Protein AF-A0A2E8R1V5-F1 (afdb_monomer)

Structure (mmCIF, N/CA/C/O backbone):
data_AF-A0A2E8R1V5-F1
#
_entry.id   AF-A0A2E8R1V5-F1
#
loop_
_atom_site.group_PDB
_atom_site.id
_atom_site.type_symbol
_atom_site.label_atom_id
_atom_site.label_alt_id
_atom_site.label_comp_id
_atom_site.label_asym_id
_atom_site.label_entity_id
_atom_site.label_seq_id
_atom_site.pdbx_PDB_ins_code
_atom_site.Cartn_x
_atom_site.Cartn_y
_atom_site.Cartn_z
_atom_site.occupancy
_atom_site.B_iso_or_equiv
_atom_site.auth_seq_id
_atom_site.auth_comp_id
_atom_site.auth_asym_id
_atom_site.auth_atom_id
_atom_site.pdbx_PDB_model_num
ATOM 1 N N . GLY A 1 1 ? 29.516 10.866 8.533 1.00 51.91 1 GLY A N 1
ATOM 2 C CA . GLY A 1 1 ? 30.634 10.208 7.826 1.00 51.91 1 GLY A CA 1
ATOM 3 C C . GLY A 1 1 ? 30.320 10.124 6.347 1.00 51.91 1 GLY A C 1
ATOM 4 O O . GLY A 1 1 ? 29.160 9.917 6.016 1.00 51.91 1 GLY A O 1
ATOM 5 N N . ALA A 1 2 ? 31.312 10.307 5.473 1.00 61.09 2 ALA A N 1
ATOM 6 C CA . ALA A 1 2 ? 31.139 10.283 4.015 1.00 61.09 2 ALA A CA 1
ATOM 7 C C . ALA A 1 2 ? 30.413 9.016 3.512 1.00 61.09 2 ALA A C 1
ATOM 9 O O . ALA A 1 2 ? 29.562 9.120 2.639 1.00 61.09 2 ALA A O 1
ATOM 10 N N . ALA A 1 3 ? 30.630 7.866 4.160 1.00 61.97 3 ALA A N 1
ATOM 11 C CA . ALA A 1 3 ? 29.911 6.619 3.886 1.00 61.97 3 ALA A CA 1
ATOM 12 C C . ALA A 1 3 ? 28.391 6.701 4.141 1.00 61.97 3 ALA A C 1
ATOM 14 O O . ALA A 1 3 ? 27.611 6.201 3.345 1.00 61.97 3 ALA A O 1
ATOM 15 N N . ALA A 1 4 ? 27.941 7.387 5.197 1.00 59.53 4 ALA A N 1
ATOM 16 C CA . ALA A 1 4 ? 26.509 7.571 5.466 1.00 59.53 4 ALA A CA 1
ATOM 17 C C . ALA A 1 4 ? 25.843 8.504 4.441 1.00 59.53 4 ALA A C 1
ATOM 19 O O . ALA A 1 4 ? 24.674 8.333 4.117 1.00 59.53 4 ALA A O 1
ATOM 20 N N . ARG A 1 5 ? 26.596 9.476 3.909 1.00 56.44 5 ARG A N 1
ATOM 21 C CA . ARG A 1 5 ? 26.138 10.347 2.818 1.00 56.44 5 ARG A CA 1
ATOM 22 C C . ARG A 1 5 ? 26.099 9.612 1.482 1.00 56.44 5 ARG A C 1
ATOM 24 O O . ARG A 1 5 ? 25.148 9.805 0.744 1.00 56.44 5 ARG A O 1
ATOM 31 N N . PHE A 1 6 ? 27.078 8.750 1.213 1.00 64.31 6 PHE A N 1
ATOM 32 C CA . PHE A 1 6 ? 27.093 7.884 0.036 1.00 64.31 6 PHE A CA 1
ATOM 33 C C . PHE A 1 6 ? 25.931 6.884 0.063 1.00 64.31 6 PHE A C 1
ATOM 35 O O . PHE A 1 6 ? 25.178 6.824 -0.894 1.00 64.31 6 PHE A O 1
ATOM 42 N N . LEU A 1 7 ? 25.689 6.213 1.194 1.00 57.81 7 LEU A N 1
ATOM 43 C CA . LEU A 1 7 ? 24.531 5.329 1.370 1.00 57.81 7 LEU A CA 1
ATOM 44 C C . LEU A 1 7 ? 23.199 6.081 1.273 1.00 57.81 7 LEU A C 1
ATOM 46 O O . LEU A 1 7 ? 22.249 5.557 0.710 1.00 57.81 7 LEU A O 1
ATOM 50 N N . ALA A 1 8 ? 23.117 7.312 1.785 1.00 56.84 8 ALA A N 1
ATOM 51 C CA . ALA A 1 8 ? 21.931 8.153 1.622 1.00 56.84 8 ALA A CA 1
ATOM 52 C C . ALA A 1 8 ? 21.738 8.622 0.168 1.00 56.84 8 ALA A C 1
ATOM 54 O O . ALA A 1 8 ? 20.604 8.764 -0.279 1.00 56.84 8 ALA A O 1
ATOM 55 N N . GLN A 1 9 ? 22.826 8.847 -0.573 1.00 57.09 9 GLN A N 1
ATOM 56 C CA . GLN A 1 9 ? 22.806 9.247 -1.979 1.00 57.09 9 GLN A CA 1
ATOM 57 C C . GLN A 1 9 ? 22.482 8.068 -2.906 1.00 57.09 9 GLN A C 1
ATOM 59 O O . GLN A 1 9 ? 21.657 8.232 -3.795 1.00 57.09 9 GLN A O 1
ATOM 64 N N . GLU A 1 10 ? 23.049 6.882 -2.672 1.00 57.59 10 GLU A N 1
ATOM 65 C CA . GLU A 1 10 ? 22.650 5.631 -3.332 1.00 57.59 10 GLU A CA 1
ATOM 66 C C . GLU A 1 10 ? 21.208 5.267 -2.992 1.00 57.59 10 GLU A C 1
ATOM 68 O O . GLU A 1 10 ? 20.441 4.925 -3.886 1.00 57.59 10 GLU A O 1
ATOM 73 N N . ALA A 1 11 ? 20.801 5.396 -1.724 1.00 55.50 11 ALA A N 1
ATOM 74 C CA . ALA A 1 11 ? 19.407 5.219 -1.339 1.00 55.50 11 ALA A CA 1
ATOM 75 C C . ALA A 1 11 ? 18.517 6.212 -2.091 1.00 55.50 11 ALA A C 1
ATOM 77 O O . ALA A 1 11 ? 17.514 5.798 -2.651 1.00 55.50 11 ALA A O 1
ATOM 78 N N . GLY A 1 12 ? 18.907 7.489 -2.175 1.00 56.38 12 GLY A N 1
ATOM 79 C CA . GLY A 1 12 ? 18.205 8.515 -2.947 1.00 56.38 12 GLY A CA 1
ATOM 80 C C . GLY A 1 12 ? 18.117 8.195 -4.440 1.00 56.38 12 GLY A C 1
ATOM 81 O O . GLY A 1 12 ? 17.044 8.333 -5.011 1.00 56.38 12 GLY A O 1
ATOM 82 N N . GLN A 1 13 ? 19.198 7.708 -5.057 1.00 56.34 13 GLN A N 1
ATOM 83 C CA . GLN A 1 13 ? 19.197 7.282 -6.459 1.00 56.34 13 GLN A CA 1
ATOM 84 C C . GLN A 1 13 ? 18.347 6.031 -6.701 1.00 56.34 13 GLN A C 1
ATOM 86 O O . GLN A 1 13 ? 17.711 5.914 -7.748 1.00 56.34 13 GLN A O 1
ATOM 91 N N . ARG A 1 14 ? 18.261 5.134 -5.712 1.00 57.34 14 ARG A N 1
ATOM 92 C CA . ARG A 1 14 ? 17.359 3.979 -5.740 1.00 57.34 14 ARG A CA 1
ATOM 93 C C . ARG A 1 14 ? 15.906 4.422 -5.916 1.00 57.34 14 ARG A C 1
ATOM 95 O O . ARG A 1 14 ? 15.211 3.854 -6.737 1.00 57.34 14 ARG A O 1
ATOM 102 N N . TRP A 1 15 ? 15.482 5.506 -5.261 1.00 59.44 15 TRP A N 1
ATOM 103 C CA . TRP A 1 15 ? 14.135 6.071 -5.440 1.00 59.44 15 TRP A CA 1
ATOM 104 C C . TRP A 1 15 ? 13.894 6.774 -6.787 1.00 59.44 15 TRP A C 1
ATOM 106 O O . TRP A 1 15 ? 12.755 7.126 -7.082 1.00 59.44 15 TRP A O 1
ATOM 116 N N . THR A 1 16 ? 14.925 7.032 -7.601 1.00 59.34 16 THR A N 1
ATOM 117 C CA . THR A 1 16 ? 14.813 7.923 -8.779 1.00 59.34 16 THR A CA 1
ATOM 118 C C . THR A 1 16 ? 14.623 7.224 -10.125 1.00 59.34 16 THR A C 1
ATOM 120 O O . THR A 1 16 ? 14.535 7.907 -11.142 1.00 59.34 16 THR A O 1
ATOM 123 N N . ASN A 1 17 ? 14.524 5.894 -10.163 1.00 67.50 17 ASN A N 1
ATOM 124 C CA . ASN A 1 17 ? 14.349 5.168 -11.429 1.00 67.50 17 ASN A CA 1
ATOM 125 C C . ASN A 1 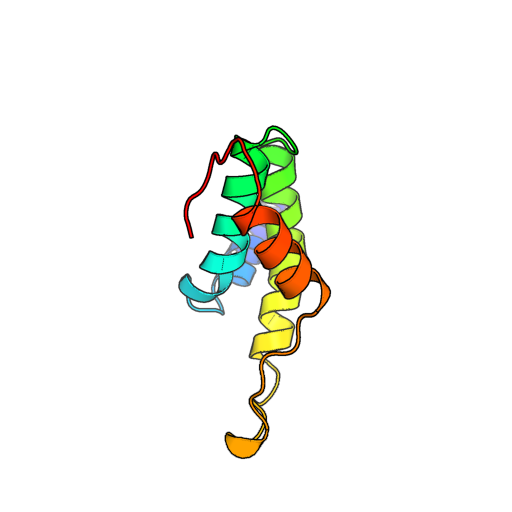17 ? 12.889 5.092 -11.890 1.00 67.50 17 ASN A C 1
ATOM 127 O O . ASN A 1 17 ? 12.624 4.910 -13.077 1.00 67.50 17 ASN A O 1
ATOM 131 N N . LEU A 1 18 ? 11.941 5.245 -10.965 1.00 71.50 18 LEU A N 1
ATOM 132 C CA . LEU A 1 18 ? 10.519 5.221 -11.267 1.00 71.50 18 LEU A CA 1
ATOM 133 C C . LEU A 1 18 ? 9.926 6.632 -11.193 1.00 71.50 18 LEU A C 1
ATOM 135 O O . LEU A 1 18 ? 10.323 7.428 -10.338 1.00 71.50 18 LEU A O 1
ATOM 139 N N . PRO A 1 19 ? 8.942 6.962 -12.046 1.00 77.31 19 PRO A N 1
ATOM 140 C CA . PRO A 1 19 ? 8.200 8.205 -11.908 1.00 77.31 19 PRO A CA 1
ATOM 141 C C . PRO A 1 19 ? 7.575 8.328 -10.512 1.00 77.31 19 PRO A C 1
ATOM 143 O O . PRO A 1 19 ? 6.977 7.378 -10.023 1.00 77.31 19 PRO A O 1
ATOM 146 N N . GLY A 1 20 ? 7.619 9.508 -9.887 1.00 73.38 20 GLY A N 1
ATOM 147 C CA . GLY A 1 20 ? 7.115 9.690 -8.514 1.00 73.38 20 GLY A CA 1
ATOM 148 C C . GLY A 1 20 ? 5.638 9.318 -8.300 1.00 73.38 20 GLY A C 1
ATOM 149 O O . GLY A 1 20 ? 5.211 9.122 -7.164 1.00 73.38 20 GLY A O 1
ATOM 150 N N . TRP A 1 21 ? 4.854 9.176 -9.374 1.00 77.69 21 TRP A N 1
ATOM 151 C CA . TRP A 1 21 ? 3.468 8.724 -9.290 1.00 77.69 21 TRP A CA 1
ATOM 152 C C . TRP A 1 21 ? 3.313 7.234 -8.944 1.00 77.69 21 TRP A C 1
ATOM 154 O O . TRP A 1 21 ? 2.256 6.842 -8.451 1.00 77.69 21 TRP A O 1
ATOM 164 N N . THR A 1 22 ? 4.347 6.407 -9.132 1.00 84.12 22 THR A N 1
ATOM 165 C CA . THR A 1 22 ? 4.278 4.950 -8.904 1.00 84.12 22 THR A CA 1
ATOM 166 C C . THR A 1 22 ? 4.043 4.584 -7.438 1.00 84.12 22 THR A C 1
ATOM 168 O O . THR A 1 22 ? 3.395 3.582 -7.145 1.00 84.12 22 THR A O 1
ATOM 171 N N . ALA A 1 23 ? 4.498 5.420 -6.502 1.00 86.19 23 ALA A N 1
ATOM 172 C CA . ALA A 1 23 ? 4.350 5.187 -5.067 1.00 86.19 23 ALA A CA 1
ATOM 173 C C . ALA A 1 23 ? 3.077 5.805 -4.455 1.00 86.19 23 ALA A C 1
ATOM 175 O O . ALA A 1 23 ? 2.823 5.605 -3.265 1.00 86.19 23 ALA A O 1
ATOM 176 N N . ILE A 1 24 ? 2.261 6.540 -5.228 1.00 88.94 24 ILE A N 1
ATOM 177 C CA . ILE 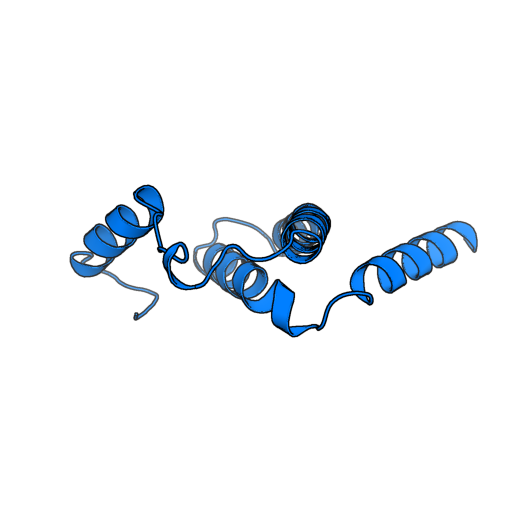A 1 24 ? 1.106 7.293 -4.696 1.00 88.94 24 ILE A CA 1
ATOM 178 C C . ILE A 1 24 ? 0.123 6.377 -3.960 1.00 88.94 24 ILE A C 1
ATOM 180 O O . ILE A 1 24 ? -0.345 6.728 -2.878 1.00 88.94 24 ILE A O 1
ATOM 184 N N . LEU A 1 25 ? -0.159 5.189 -4.504 1.00 88.25 25 LEU A N 1
ATOM 185 C CA . LEU A 1 25 ? -1.054 4.226 -3.859 1.00 88.25 25 LEU A CA 1
ATOM 186 C C . LEU A 1 25 ? -0.542 3.831 -2.466 1.00 88.25 25 LEU A C 1
ATOM 188 O O . LEU A 1 25 ? -1.287 3.898 -1.489 1.00 88.25 25 LEU A O 1
ATOM 192 N N . ALA A 1 26 ? 0.740 3.471 -2.367 1.00 92.12 26 ALA A N 1
ATOM 193 C CA . ALA A 1 26 ? 1.360 3.085 -1.104 1.00 92.12 26 ALA A CA 1
ATOM 194 C C . ALA A 1 26 ? 1.331 4.240 -0.093 1.00 92.12 26 ALA A C 1
ATOM 196 O O . ALA A 1 26 ? 0.957 4.044 1.062 1.00 92.12 26 ALA A O 1
ATOM 197 N N . VAL A 1 27 ? 1.652 5.459 -0.535 1.00 92.38 27 VAL A N 1
ATOM 198 C CA . VAL A 1 27 ? 1.615 6.661 0.311 1.00 92.38 27 VAL A CA 1
ATOM 199 C C . VAL A 1 27 ? 0.197 6.956 0.807 1.00 92.38 27 VAL A C 1
ATOM 201 O O . VAL A 1 27 ? 0.024 7.271 1.984 1.00 92.38 27 VAL A O 1
ATOM 204 N N . ASN A 1 28 ? -0.829 6.800 -0.033 1.00 92.62 28 ASN A N 1
ATOM 205 C CA . ASN A 1 28 ? -2.222 7.014 0.363 1.00 92.62 28 ASN A CA 1
ATOM 206 C C . ASN A 1 28 ? -2.687 5.998 1.415 1.00 92.62 28 ASN A C 1
ATOM 208 O O . ASN A 1 28 ? -3.307 6.387 2.409 1.00 92.62 28 ASN A O 1
ATOM 212 N N . ILE A 1 29 ? -2.339 4.718 1.242 1.00 93.31 29 ILE A N 1
ATOM 213 C CA . ILE A 1 29 ? -2.656 3.652 2.206 1.00 93.31 29 ILE A CA 1
ATOM 214 C C . ILE A 1 29 ? -1.927 3.892 3.535 1.00 93.31 29 ILE A C 1
ATOM 216 O O . ILE A 1 29 ? -2.544 3.844 4.599 1.00 93.31 29 ILE A O 1
ATOM 220 N N . LEU A 1 30 ? -0.634 4.225 3.497 1.00 95.38 30 LEU A N 1
ATOM 221 C CA . LEU A 1 30 ? 0.141 4.557 4.697 1.00 95.38 30 LEU A CA 1
ATOM 222 C C . LEU A 1 30 ? -0.400 5.807 5.401 1.00 95.38 30 LEU A C 1
ATOM 224 O O . LEU A 1 30 ? -0.492 5.846 6.628 1.00 95.38 30 LEU A O 1
ATOM 228 N N . GLY A 1 31 ? -0.810 6.815 4.633 1.00 94.06 31 GLY A N 1
ATOM 229 C CA . GLY A 1 31 ? -1.475 8.007 5.145 1.00 94.06 31 GLY A CA 1
ATOM 230 C C . GLY A 1 31 ? -2.815 7.692 5.809 1.00 94.06 31 GLY A C 1
ATOM 231 O O . GLY A 1 31 ? -3.184 8.349 6.782 1.00 94.06 31 GLY A O 1
ATOM 232 N N . ALA A 1 32 ? -3.557 6.701 5.311 1.00 93.69 32 ALA A N 1
ATOM 233 C CA . ALA A 1 32 ? -4.773 6.221 5.960 1.00 93.69 32 ALA A CA 1
ATOM 234 C C . ALA A 1 32 ? -4.463 5.499 7.280 1.00 93.69 32 ALA A C 1
ATOM 236 O O . ALA A 1 32 ? -5.068 5.818 8.302 1.00 93.69 32 ALA A O 1
ATOM 237 N N . ALA A 1 33 ? -3.464 4.612 7.289 1.00 94.44 33 ALA A N 1
ATOM 238 C CA . ALA A 1 33 ? -3.028 3.897 8.488 1.00 94.44 33 ALA A CA 1
ATOM 239 C C . ALA A 1 33 ? -2.555 4.846 9.607 1.00 94.44 33 ALA A C 1
ATOM 241 O O . ALA A 1 33 ? -2.896 4.637 10.770 1.00 94.44 33 ALA A O 1
ATOM 242 N N . LEU A 1 34 ? -1.843 5.925 9.254 1.00 95.62 34 LEU A N 1
ATOM 243 C CA . LEU A 1 34 ? -1.446 6.989 10.186 1.00 95.62 34 LEU A CA 1
ATOM 244 C C . LEU A 1 34 ? -2.658 7.677 10.831 1.00 95.62 34 LEU A C 1
ATOM 246 O O . LEU A 1 34 ? -2.700 7.844 12.045 1.00 95.62 34 LEU A O 1
ATOM 250 N N . ARG A 1 35 ? -3.662 8.063 10.033 1.00 93.38 35 ARG A N 1
ATOM 251 C CA . ARG A 1 35 ? -4.872 8.752 10.528 1.00 93.38 35 ARG A CA 1
ATOM 252 C C . ARG A 1 35 ? -5.782 7.854 11.358 1.00 93.38 35 ARG A C 1
ATOM 254 O O . ARG A 1 35 ? -6.494 8.350 12.222 1.00 93.38 35 ARG A O 1
ATOM 261 N N . LEU A 1 36 ? -5.732 6.548 11.115 1.00 91.75 36 LEU A N 1
ATOM 262 C CA . LEU A 1 36 ? -6.372 5.538 11.956 1.00 91.75 36 LEU A CA 1
ATOM 263 C C . LEU A 1 36 ? -5.572 5.232 13.235 1.00 91.75 36 LEU A C 1
ATOM 265 O O . LEU A 1 36 ? -6.045 4.466 14.068 1.00 91.75 36 LEU A O 1
ATOM 269 N N . GLY A 1 37 ? -4.372 5.803 13.399 1.00 94.12 37 GLY A N 1
ATOM 270 C CA . GLY A 1 37 ? -3.507 5.575 14.558 1.00 94.12 37 GLY A CA 1
ATOM 271 C C . GLY A 1 37 ? -2.880 4.178 14.611 1.00 94.12 37 GLY A C 1
ATOM 272 O O . GLY A 1 37 ? -2.433 3.759 15.673 1.00 94.12 37 GLY A O 1
ATOM 273 N N . LEU A 1 38 ? -2.855 3.447 13.489 1.00 95.56 38 LEU A N 1
ATOM 274 C CA . LEU A 1 38 ? -2.353 2.067 13.431 1.00 95.56 38 LEU A CA 1
ATOM 275 C C . LEU A 1 38 ? -0.823 1.986 13.419 1.00 95.56 38 LEU A C 1
ATOM 277 O O . LEU A 1 38 ? -0.258 0.981 13.842 1.00 95.56 38 LEU A O 1
ATOM 281 N N . ILE A 1 39 ? -0.163 3.019 12.894 1.00 96.56 39 ILE A N 1
ATOM 282 C CA . ILE A 1 39 ? 1.294 3.096 12.740 1.00 96.56 39 ILE A CA 1
ATOM 283 C C . ILE A 1 39 ? 1.793 4.512 13.040 1.00 96.56 39 ILE A C 1
ATOM 285 O O . ILE A 1 39 ? 1.024 5.471 12.949 1.00 96.56 39 ILE A O 1
ATOM 289 N N . GLY A 1 40 ? 3.085 4.658 13.349 1.00 96.06 40 GLY A N 1
ATOM 290 C CA . GLY A 1 40 ? 3.757 5.953 13.466 1.00 96.06 40 GLY A CA 1
ATOM 291 C C . GLY A 1 40 ? 4.402 6.435 12.161 1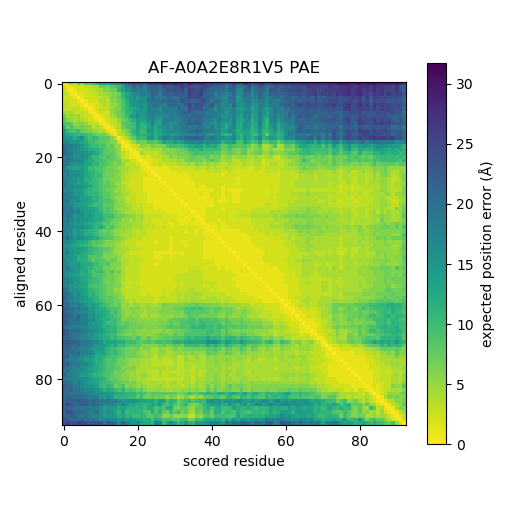.00 96.06 40 GLY A C 1
ATOM 292 O O . GLY A 1 40 ? 4.535 5.699 11.182 1.00 96.06 40 GLY A O 1
ATOM 293 N N . HIS A 1 41 ? 4.868 7.689 12.141 1.00 92.69 41 HIS A N 1
ATOM 294 C CA . HIS A 1 41 ? 5.567 8.253 10.975 1.00 92.69 41 HIS A CA 1
ATOM 295 C C . HIS A 1 41 ? 6.861 7.502 10.635 1.00 92.69 41 HIS A C 1
ATOM 297 O O . HIS A 1 41 ? 7.166 7.316 9.458 1.00 92.69 41 HIS A O 1
ATOM 303 N N . VAL A 1 42 ? 7.601 7.038 11.646 1.00 94.88 42 VAL A N 1
ATOM 304 C CA . VAL A 1 42 ? 8.823 6.238 11.448 1.00 94.88 42 VAL A CA 1
ATOM 305 C C . VAL A 1 42 ? 8.491 4.882 10.823 1.00 94.88 42 VAL A C 1
ATOM 307 O O . VAL A 1 42 ? 9.164 4.457 9.882 1.00 94.88 42 VAL A O 1
ATOM 310 N N . ASP A 1 43 ? 7.418 4.236 11.282 1.00 94.94 43 ASP A N 1
ATOM 311 C CA . ASP A 1 43 ? 6.939 2.977 10.706 1.00 94.94 43 ASP A CA 1
ATOM 312 C C . ASP A 1 43 ? 6.515 3.176 9.252 1.00 94.94 43 ASP A C 1
ATOM 314 O O . ASP A 1 43 ? 6.898 2.397 8.387 1.00 94.94 43 ASP A O 1
ATOM 318 N N . SER A 1 44 ? 5.799 4.266 8.961 1.00 93.19 44 SER A N 1
ATOM 319 C CA . SER A 1 44 ? 5.376 4.622 7.605 1.00 93.19 44 SER A CA 1
ATOM 320 C C . SER A 1 44 ? 6.563 4.764 6.646 1.00 93.19 44 SER A C 1
ATOM 322 O O . SER A 1 44 ? 6.570 4.133 5.590 1.00 93.19 44 SER A O 1
ATOM 324 N N . GLN A 1 45 ? 7.617 5.496 7.031 1.00 92.19 45 GLN A N 1
ATOM 325 C CA . GLN A 1 45 ? 8.832 5.616 6.209 1.00 92.19 45 GLN A CA 1
ATOM 326 C C . GLN A 1 45 ? 9.557 4.273 6.042 1.00 92.19 45 GLN A C 1
ATOM 328 O O . GLN A 1 45 ? 10.045 3.952 4.959 1.00 92.19 45 GLN A O 1
ATOM 333 N N . THR A 1 46 ? 9.588 3.460 7.101 1.00 93.69 46 THR A N 1
ATOM 334 C CA . THR A 1 46 ? 10.198 2.124 7.072 1.00 93.69 46 THR A CA 1
ATOM 335 C C . THR A 1 46 ? 9.453 1.191 6.121 1.00 93.69 46 THR A C 1
ATOM 337 O O . THR A 1 46 ? 10.076 0.491 5.322 1.00 93.69 46 THR A O 1
ATOM 340 N N . ILE A 1 47 ? 8.119 1.182 6.183 1.00 94.44 47 ILE A N 1
ATOM 341 C CA . ILE A 1 47 ? 7.270 0.375 5.305 1.00 94.44 47 ILE A CA 1
ATOM 342 C C . ILE A 1 47 ? 7.406 0.861 3.866 1.00 94.44 47 ILE A C 1
ATOM 344 O O . ILE A 1 47 ? 7.620 0.036 2.983 1.00 94.44 47 ILE A O 1
ATOM 348 N N . LEU A 1 48 ? 7.362 2.174 3.624 1.00 91.31 48 LEU A N 1
ATOM 349 C CA . LEU A 1 48 ? 7.527 2.738 2.285 1.00 91.31 48 LEU A CA 1
ATOM 350 C C . LEU A 1 48 ? 8.857 2.288 1.663 1.00 91.31 48 LEU A C 1
ATOM 352 O O . LEU A 1 48 ? 8.869 1.804 0.533 1.00 91.31 48 LEU A O 1
ATOM 356 N N . GLY A 1 49 ? 9.958 2.345 2.422 1.00 89.88 49 GLY A N 1
ATOM 357 C CA . GLY A 1 49 ? 11.266 1.861 1.966 1.00 89.88 49 GLY A CA 1
ATOM 358 C C . GLY A 1 49 ? 11.324 0.364 1.662 1.00 89.88 49 GLY A C 1
ATOM 359 O O . GLY A 1 49 ? 12.070 -0.049 0.778 1.00 89.88 49 GLY A O 1
ATOM 360 N N . ARG A 1 50 ? 10.517 -0.452 2.347 1.00 91.75 50 ARG A N 1
ATOM 361 C CA . ARG A 1 50 ? 10.392 -1.894 2.069 1.00 91.75 50 ARG A CA 1
ATOM 362 C C . ARG A 1 50 ? 9.493 -2.197 0.874 1.00 91.75 50 ARG A C 1
ATOM 364 O O . ARG A 1 50 ? 9.724 -3.188 0.194 1.00 91.75 50 ARG A O 1
ATOM 371 N N . VAL A 1 51 ? 8.486 -1.364 0.623 1.00 91.69 51 VAL A N 1
ATOM 372 C CA . VAL A 1 51 ? 7.557 -1.510 -0.506 1.00 91.69 51 VAL A CA 1
ATOM 373 C C . VAL A 1 51 ? 8.197 -1.057 -1.817 1.00 91.69 51 VAL A C 1
ATOM 375 O O . VAL A 1 51 ? 7.901 -1.629 -2.859 1.00 91.69 51 VAL A O 1
ATOM 378 N N . HIS A 1 52 ? 9.108 -0.082 -1.779 1.00 87.44 52 HIS A N 1
ATOM 379 C CA . HIS A 1 52 ? 9.798 0.418 -2.969 1.00 87.44 52 HIS A CA 1
ATOM 3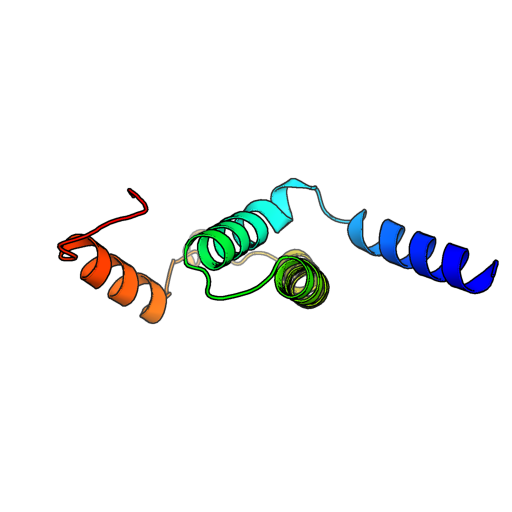80 C C . HIS A 1 52 ? 10.365 -0.671 -3.904 1.00 87.44 52 HIS A C 1
ATOM 382 O O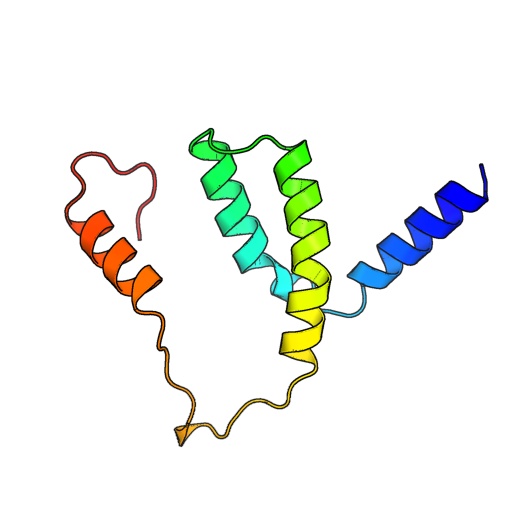 . HIS A 1 52 ? 9.993 -0.666 -5.075 1.00 87.44 52 HIS A O 1
ATOM 388 N N . PRO A 1 53 ? 11.186 -1.638 -3.441 1.00 88.75 53 PRO A N 1
ATOM 389 C CA . PRO A 1 53 ? 11.702 -2.692 -4.320 1.00 88.75 53 PRO A CA 1
ATOM 390 C C . PRO A 1 53 ? 10.607 -3.583 -4.923 1.00 88.75 53 PRO A C 1
ATOM 392 O O . PRO A 1 53 ? 10.779 -4.080 -6.028 1.00 88.75 53 PRO A O 1
ATOM 395 N N . VAL A 1 54 ? 9.471 -3.759 -4.240 1.00 91.44 54 VAL A N 1
ATOM 396 C CA . VAL A 1 54 ? 8.325 -4.509 -4.783 1.00 91.44 54 VAL A CA 1
ATOM 397 C C . VAL A 1 54 ? 7.677 -3.734 -5.929 1.00 91.44 54 VAL A C 1
ATOM 399 O O . VAL A 1 54 ? 7.305 -4.317 -6.940 1.00 91.44 54 VAL A O 1
ATOM 402 N N . ILE A 1 55 ? 7.567 -2.408 -5.800 1.00 89.31 55 ILE A N 1
ATOM 403 C CA . ILE A 1 55 ? 7.083 -1.552 -6.889 1.00 89.31 55 ILE A CA 1
ATOM 404 C C . ILE A 1 55 ? 8.042 -1.655 -8.085 1.00 89.31 55 ILE A C 1
ATOM 406 O O . ILE A 1 55 ? 7.583 -1.857 -9.204 1.00 89.31 55 ILE A O 1
ATOM 410 N N . GLU A 1 56 ? 9.357 -1.581 -7.861 1.00 89.12 56 GLU A N 1
ATOM 411 C CA . GLU A 1 56 ? 10.362 -1.766 -8.921 1.00 89.12 56 GLU A CA 1
ATOM 412 C C . GLU A 1 56 ? 10.209 -3.109 -9.644 1.00 89.12 56 GLU A C 1
ATOM 414 O O . GLU A 1 56 ? 10.215 -3.140 -10.872 1.00 89.12 56 GLU A O 1
ATOM 419 N N . GLU A 1 57 ? 10.009 -4.199 -8.905 1.00 90.12 57 GLU A N 1
ATOM 420 C CA . GLU A 1 57 ? 9.807 -5.537 -9.470 1.00 90.12 57 GLU A CA 1
ATOM 421 C C . GLU A 1 57 ? 8.535 -5.626 -10.329 1.00 90.12 57 GLU A C 1
ATOM 423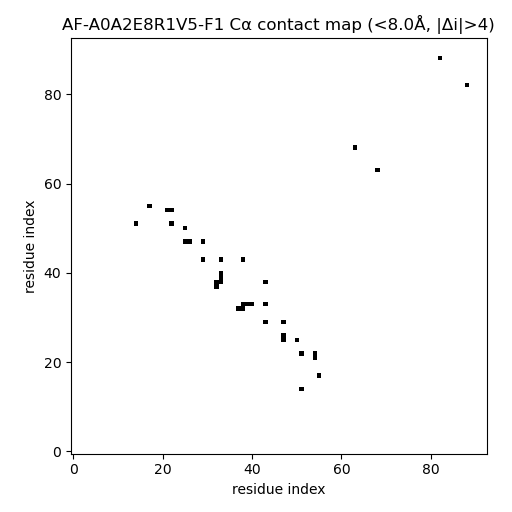 O O . GLU A 1 57 ? 8.564 -6.152 -11.445 1.00 90.12 57 GLU A O 1
ATOM 428 N N . VAL A 1 58 ? 7.427 -5.052 -9.854 1.00 89.38 58 VAL A N 1
ATOM 429 C CA . VAL A 1 58 ? 6.164 -5.020 -10.606 1.00 89.38 58 VAL A CA 1
ATOM 430 C C . VAL A 1 58 ? 6.321 -4.228 -11.904 1.00 89.38 58 VAL A C 1
ATOM 432 O O . VAL A 1 58 ? 5.872 -4.684 -12.951 1.00 89.38 58 VAL A O 1
ATOM 435 N N . PHE A 1 59 ? 6.993 -3.073 -11.868 1.00 87.88 59 PHE A N 1
ATOM 436 C CA . PHE A 1 59 ? 7.223 -2.250 -13.062 1.00 87.88 59 PHE A CA 1
ATOM 437 C C . PHE A 1 59 ? 8.259 -2.835 -14.029 1.00 87.88 59 PHE A C 1
ATOM 439 O O . PHE A 1 59 ? 8.242 -2.495 -15.210 1.00 87.88 59 PHE A O 1
ATOM 446 N N . ALA A 1 60 ? 9.152 -3.702 -13.551 1.00 89.69 60 ALA A N 1
ATOM 447 C CA . ALA A 1 60 ? 10.080 -4.441 -14.402 1.00 89.69 60 ALA A CA 1
ATOM 448 C C . ALA A 1 60 ? 9.403 -5.603 -15.154 1.00 89.69 60 ALA A C 1
ATOM 450 O O . ALA A 1 60 ? 9.987 -6.143 -16.093 1.00 89.69 60 ALA A O 1
ATOM 451 N N . THR A 1 61 ? 8.190 -5.991 -14.750 1.00 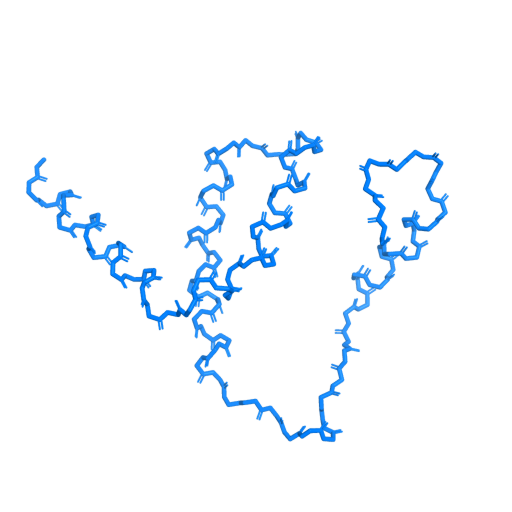89.00 61 THR A N 1
ATOM 452 C CA . THR A 1 61 ? 7.429 -7.072 -15.382 1.00 89.00 61 THR A CA 1
ATOM 453 C C . THR A 1 61 ? 6.656 -6.546 -16.593 1.00 89.00 61 THR A C 1
ATOM 455 O O . THR A 1 61 ? 6.024 -5.492 -16.531 1.00 89.00 61 THR A O 1
ATOM 458 N N . GLU A 1 62 ? 6.690 -7.283 -17.705 1.00 91.88 62 GLU A N 1
ATOM 459 C CA . GLU A 1 62 ? 5.904 -6.939 -18.893 1.00 91.88 62 GLU A CA 1
ATOM 460 C C . GLU A 1 62 ? 4.399 -7.045 -18.581 1.00 91.88 62 GLU A C 1
ATOM 462 O O . GLU A 1 62 ? 3.964 -8.051 -18.007 1.00 91.88 62 GLU A O 1
ATOM 467 N N . PRO A 1 63 ? 3.586 -6.024 -18.916 1.00 89.12 63 PRO A N 1
ATOM 468 C CA . PRO A 1 63 ? 2.158 -6.082 -18.659 1.00 89.12 63 PRO A CA 1
ATOM 469 C C . PRO A 1 63 ? 1.511 -7.205 -19.481 1.00 89.12 63 PRO A C 1
ATOM 471 O O . PRO A 1 63 ? 1.874 -7.406 -20.644 1.00 89.12 63 PRO A O 1
ATOM 474 N N . PRO A 1 64 ? 0.523 -7.921 -18.918 1.00 89.44 64 PRO A N 1
ATOM 475 C CA . PRO A 1 64 ? -0.200 -8.929 -19.673 1.00 89.44 64 PRO A CA 1
ATOM 476 C C . PRO A 1 64 ? -0.997 -8.279 -20.822 1.00 89.44 64 PRO A C 1
ATOM 478 O O . PRO A 1 64 ? -1.301 -7.080 -20.771 1.00 89.44 64 PRO A O 1
ATOM 481 N N . PRO A 1 65 ? -1.381 -9.057 -21.849 1.00 93.50 65 PRO A N 1
ATOM 482 C CA . PRO A 1 65 ? -2.290 -8.603 -22.898 1.00 93.50 65 PRO A CA 1
ATOM 483 C C . PRO A 1 65 ? -3.574 -7.977 -22.331 1.00 93.50 65 PRO A C 1
ATOM 485 O O . PRO A 1 65 ? -4.061 -8.384 -21.278 1.00 93.50 65 PRO A O 1
ATOM 488 N N . LEU A 1 66 ? -4.144 -6.991 -23.034 1.00 90.75 66 LEU A N 1
ATOM 489 C CA . LEU A 1 66 ? -5.291 -6.206 -22.549 1.00 90.75 66 LEU A CA 1
ATOM 490 C C . LEU A 1 66 ? -6.518 -7.062 -22.195 1.00 90.75 66 LEU A C 1
ATOM 492 O O . LEU A 1 66 ? -7.219 -6.769 -21.233 1.00 90.75 66 LEU A O 1
ATOM 496 N N . ASP A 1 67 ? -6.766 -8.124 -22.955 1.00 93.56 67 ASP A N 1
ATOM 497 C CA . ASP A 1 67 ? -7.846 -9.088 -22.725 1.00 93.56 67 ASP A CA 1
ATOM 498 C C . ASP A 1 67 ? -7.633 -9.962 -21.476 1.00 93.56 67 ASP A C 1
ATOM 500 O O . ASP A 1 67 ? -8.566 -10.615 -21.012 1.00 93.56 67 ASP A O 1
ATOM 504 N N . GLN A 1 68 ? -6.429 -9.940 -20.904 1.00 89.62 68 GLN A N 1
ATOM 505 C CA . GLN A 1 68 ? -6.062 -10.617 -19.660 1.00 89.62 68 GLN A CA 1
ATOM 506 C C . GLN A 1 68 ? -5.962 -9.652 -18.471 1.00 89.62 68 GLN A C 1
ATOM 508 O O . GLN A 1 68 ? -5.716 -10.085 -17.345 1.00 89.62 68 GLN A O 1
ATOM 513 N N . ILE A 1 69 ? -6.168 -8.346 -18.678 1.00 88.69 69 ILE A N 1
ATOM 514 C CA . ILE A 1 69 ? -6.193 -7.374 -17.584 1.00 88.69 69 ILE A CA 1
ATOM 515 C C . ILE A 1 69 ? -7.532 -7.498 -16.856 1.00 88.69 69 ILE A C 1
ATOM 517 O O . ILE A 1 69 ? -8.558 -6.982 -17.294 1.00 88.69 69 ILE A O 1
ATOM 521 N N . HIS A 1 70 ? -7.510 -8.163 -15.705 1.00 84.94 70 HIS A N 1
ATOM 522 C CA . HIS A 1 70 ? -8.651 -8.260 -14.806 1.00 84.94 70 HIS A CA 1
ATOM 523 C C . HIS A 1 70 ? -8.255 -7.879 -13.376 1.00 84.94 70 HIS A C 1
ATOM 525 O O . HIS A 1 70 ? -7.198 -8.262 -12.872 1.00 84.94 70 HIS A O 1
ATOM 531 N N . ALA A 1 71 ? -9.125 -7.144 -12.686 1.00 79.06 71 ALA A N 1
ATOM 532 C CA . ALA A 1 71 ? -8.969 -6.898 -11.259 1.00 79.06 71 ALA A CA 1
ATOM 533 C C . ALA A 1 71 ? -9.478 -8.122 -10.485 1.00 79.06 71 ALA A C 1
ATOM 535 O O . ALA A 1 71 ? -10.639 -8.502 -10.611 1.00 79.06 71 ALA A O 1
ATOM 536 N N . TYR A 1 72 ? -8.606 -8.752 -9.699 1.00 84.94 72 TYR A N 1
ATOM 537 C CA . TYR A 1 72 ? -8.989 -9.824 -8.783 1.00 84.94 72 TYR A CA 1
ATOM 538 C C . TYR A 1 72 ? -8.288 -9.617 -7.443 1.00 84.94 72 TYR A C 1
ATOM 540 O O . TYR A 1 72 ? -7.128 -9.990 -7.271 1.00 84.94 72 TYR A O 1
ATOM 548 N N . ALA A 1 73 ? -8.992 -8.997 -6.494 1.00 89.31 73 ALA A N 1
ATOM 549 C CA . ALA A 1 73 ? -8.480 -8.740 -5.153 1.00 89.31 73 ALA A CA 1
ATOM 550 C C . ALA A 1 73 ? -9.556 -9.022 -4.086 1.00 89.31 73 ALA A C 1
ATOM 552 O O . ALA A 1 73 ? -9.958 -8.103 -3.370 1.00 89.31 73 ALA A O 1
ATOM 553 N N . PRO A 1 74 ? -9.976 -10.293 -3.894 1.00 91.31 74 PRO A N 1
ATOM 554 C CA . PRO A 1 74 ? -11.143 -10.635 -3.070 1.00 91.31 74 PRO A CA 1
ATOM 555 C C . PRO A 1 74 ? -11.114 -10.061 -1.651 1.00 91.31 74 PRO A C 1
ATOM 557 O O . PRO A 1 74 ? -12.142 -9.673 -1.106 1.00 91.31 74 PRO A O 1
ATOM 560 N N . ALA A 1 75 ? -9.930 -9.992 -1.037 1.00 92.25 75 ALA A N 1
ATOM 561 C CA . ALA A 1 75 ? -9.775 -9.420 0.296 1.00 92.25 75 ALA A CA 1
ATOM 562 C C . ALA A 1 75 ? -10.071 -7.910 0.322 1.00 92.25 75 ALA A C 1
ATOM 564 O O . ALA A 1 75 ? -10.738 -7.436 1.242 1.00 92.25 75 ALA A O 1
ATOM 565 N N . ALA A 1 76 ? -9.601 -7.169 -0.686 1.00 88.81 76 ALA A N 1
ATOM 566 C CA . ALA A 1 76 ? -9.888 -5.746 -0.831 1.00 88.81 76 ALA A CA 1
ATOM 567 C C . ALA A 1 76 ? -11.366 -5.521 -1.182 1.00 88.81 76 ALA A C 1
ATOM 569 O O . ALA A 1 76 ? -12.004 -4.658 -0.583 1.00 88.81 76 ALA A O 1
ATOM 570 N N . ASP A 1 77 ? -11.930 -6.356 -2.057 1.00 91.62 77 ASP A N 1
ATOM 571 C CA . ASP A 1 77 ? -13.336 -6.283 -2.463 1.00 91.62 77 ASP A CA 1
ATOM 572 C C . ASP A 1 77 ? -14.275 -6.478 -1.260 1.00 91.62 77 ASP A C 1
ATOM 574 O O . ASP A 1 77 ? -15.158 -5.660 -1.004 1.00 91.62 77 ASP A O 1
ATOM 578 N N . ILE A 1 78 ? -14.032 -7.509 -0.441 1.00 93.06 78 ILE A N 1
ATOM 579 C CA . ILE A 1 78 ? -14.804 -7.763 0.786 1.00 93.06 78 ILE A CA 1
ATOM 580 C C . ILE A 1 78 ? -14.629 -6.622 1.799 1.00 93.06 78 ILE A C 1
ATOM 582 O O . ILE A 1 78 ? -15.587 -6.246 2.480 1.00 93.06 78 ILE A O 1
ATOM 586 N N . ALA A 1 79 ? -13.422 -6.062 1.931 1.00 89.56 79 ALA A N 1
ATOM 587 C CA . ALA A 1 79 ? -13.184 -4.925 2.818 1.00 89.56 79 ALA A CA 1
ATOM 588 C C . ALA A 1 79 ? -13.982 -3.685 2.380 1.00 89.56 79 ALA A C 1
ATOM 590 O O . ALA A 1 79 ? -14.551 -3.001 3.230 1.00 89.56 79 ALA A O 1
ATOM 591 N N . MET A 1 80 ? -14.092 -3.438 1.072 1.00 88.38 80 MET A N 1
ATOM 592 C CA . MET A 1 80 ? -14.919 -2.363 0.518 1.00 88.38 80 MET A CA 1
ATOM 593 C C . MET A 1 80 ? -16.412 -2.593 0.744 1.00 88.38 80 MET A C 1
ATOM 595 O O . MET A 1 80 ? -17.092 -1.676 1.201 1.00 88.38 80 MET A O 1
ATOM 599 N N . MET A 1 81 ? -16.908 -3.818 0.545 1.00 91.50 81 MET A N 1
ATOM 600 C CA . MET A 1 81 ? -18.303 -4.165 0.863 1.00 91.50 81 MET A CA 1
ATOM 601 C C . MET A 1 81 ? -18.625 -3.917 2.344 1.00 91.50 81 MET A C 1
ATOM 603 O O . MET A 1 81 ? -19.680 -3.390 2.685 1.00 91.50 81 MET A O 1
ATOM 607 N N . ARG A 1 82 ? -17.696 -4.247 3.251 1.00 89.50 82 ARG A N 1
ATOM 608 C CA . ARG A 1 82 ? -17.856 -3.979 4.691 1.00 89.50 82 ARG A CA 1
ATOM 609 C C . ARG A 1 82 ? -17.829 -2.486 5.022 1.00 89.50 82 ARG A C 1
ATOM 611 O O . ARG A 1 82 ? -18.564 -2.054 5.910 1.00 89.50 82 ARG A O 1
ATOM 618 N N . HIS A 1 83 ? -16.998 -1.714 4.323 1.00 87.25 83 HIS A N 1
ATOM 619 C CA . HIS 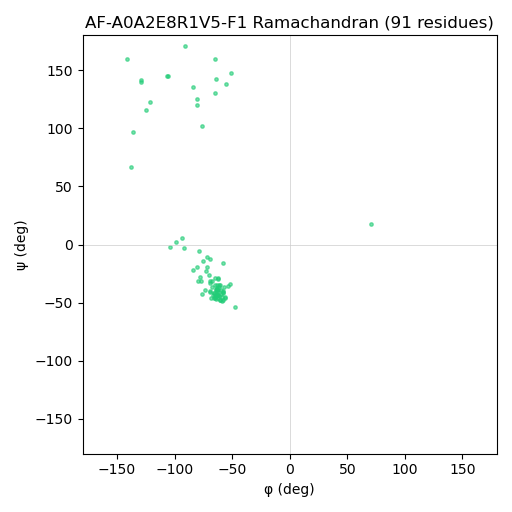A 1 83 ? -16.894 -0.264 4.493 1.00 87.25 83 HIS A CA 1
ATOM 620 C C . HIS A 1 83 ? -18.193 0.463 4.097 1.00 87.25 83 HIS A C 1
ATOM 622 O O . HIS A 1 83 ? -18.597 1.433 4.744 1.00 87.25 83 HIS A O 1
ATOM 628 N N . GLU A 1 84 ? -18.903 -0.038 3.083 1.00 87.50 84 GLU A N 1
ATOM 629 C CA . GLU A 1 84 ? -20.199 0.504 2.655 1.00 87.50 84 GLU A CA 1
ATOM 630 C C . GLU A 1 84 ? -21.264 0.440 3.763 1.00 87.50 84 GLU A C 1
ATOM 632 O O . GLU A 1 84 ? -22.068 1.361 3.917 1.00 87.50 84 GLU A O 1
ATOM 637 N N . THR A 1 85 ? -21.234 -0.599 4.596 1.00 84.81 85 THR A N 1
ATOM 638 C CA . THR A 1 85 ? -22.191 -0.786 5.698 1.00 84.81 85 THR A CA 1
ATOM 639 C C . THR A 1 85 ? -21.712 -0.227 7.041 1.00 84.81 85 THR A C 1
ATOM 641 O O . THR A 1 85 ? -22.350 -0.453 8.065 1.00 84.81 85 THR A O 1
ATOM 644 N N . GLN A 1 86 ? -20.568 0.462 7.082 1.00 82.31 86 GLN A N 1
ATOM 645 C CA . GLN A 1 86 ? -19.972 0.917 8.337 1.00 82.31 86 GLN A CA 1
ATOM 646 C C . GLN A 1 86 ? -20.642 2.201 8.860 1.00 82.31 86 GLN A C 1
ATOM 648 O O . GLN A 1 86 ? -20.684 3.213 8.163 1.00 82.31 86 GLN A O 1
ATOM 653 N N . GLU A 1 87 ? -21.122 2.165 10.109 1.00 78.12 87 GLU A N 1
ATOM 654 C CA . GLU A 1 87 ? -21.835 3.273 10.783 1.00 78.12 87 GLU A CA 1
ATOM 655 C C . GLU A 1 87 ? -20.985 4.548 10.934 1.00 78.12 87 GLU A C 1
ATOM 657 O O . GLU A 1 87 ? -21.490 5.664 10.843 1.00 78.12 87 GLU A O 1
ATOM 662 N N . SER A 1 88 ? -19.674 4.396 11.146 1.00 76.62 88 SER A N 1
ATOM 663 C CA . SER A 1 88 ? -18.724 5.507 11.258 1.00 76.62 88 SER A CA 1
ATOM 664 C C . SER A 1 88 ? -17.636 5.374 10.201 1.00 76.62 88 SER A C 1
ATOM 666 O O . SER A 1 88 ? -16.932 4.363 10.153 1.00 76.62 88 SER A O 1
ATOM 668 N N . ARG A 1 89 ? -17.498 6.403 9.359 1.00 77.12 89 ARG A N 1
ATOM 669 C CA . ARG A 1 89 ? -16.546 6.454 8.246 1.00 77.12 89 ARG A CA 1
ATOM 670 C C . ARG A 1 89 ? -15.657 7.682 8.357 1.00 77.12 89 ARG A C 1
ATOM 672 O O . ARG A 1 89 ? -16.123 8.813 8.256 1.00 77.12 89 ARG A O 1
ATOM 679 N N . LEU A 1 90 ? -14.359 7.443 8.537 1.00 80.19 90 LEU A N 1
ATOM 680 C CA . LEU A 1 90 ? -13.331 8.489 8.485 1.00 80.19 90 LEU A CA 1
ATOM 681 C C . LEU A 1 90 ? -12.941 8.841 7.036 1.00 80.19 90 LEU A C 1
ATOM 683 O O . LEU A 1 90 ? -12.384 9.907 6.780 1.00 80.19 90 LEU A O 1
ATOM 687 N N . PHE A 1 91 ? -13.234 7.946 6.092 1.00 74.94 91 PHE A N 1
ATOM 688 C CA . PHE A 1 91 ? -12.894 8.054 4.679 1.00 74.94 91 PHE A CA 1
ATOM 689 C C . PHE A 1 91 ? -14.144 7.820 3.841 1.00 74.94 91 PHE A C 1
ATOM 691 O O . PHE A 1 91 ? -14.956 6.959 4.169 1.00 74.94 91 PHE A O 1
ATOM 698 N N . TYR A 1 92 ? -14.285 8.575 2.759 1.00 72.19 92 TYR A N 1
ATOM 699 C CA . TYR A 1 92 ? -15.322 8.353 1.758 1.00 72.19 92 TYR A CA 1
ATOM 700 C C . TYR A 1 92 ? -14.684 7.739 0.510 1.00 72.19 92 TYR A C 1
ATOM 702 O O . TYR A 1 92 ? -13.527 8.046 0.210 1.00 72.19 92 TYR A O 1
ATOM 710 N N . ASN A 1 93 ? -15.429 6.845 -0.145 1.00 61.97 93 ASN A N 1
ATOM 711 C CA . ASN A 1 93 ? -15.064 6.247 -1.431 1.00 61.97 93 ASN A CA 1
ATOM 712 C C . ASN A 1 93 ? -15.288 7.236 -2.578 1.00 61.97 93 ASN A C 1
ATOM 714 O O . ASN A 1 93 ? -16.236 8.049 -2.462 1.00 61.97 93 ASN A O 1
#

Secondary structure (DSSP, 8-state):
-HHHHHHHHHHHHHTTSS-GGGGHHHHHHHHHHHHTTSS-HHHHHHHHHHHHHHHHHHHHSPPPPGGG-----HHHHHHHHHHHT-SS-SS--

Radius of gyration: 17.33 Å; Cα contacts (8 Å, |Δi|>4): 19; chains: 1; bounding box: 53×21×38 Å

Foldseek 3Di:
DVVVVVVVVVLVVLQVPDDPVLCVVLLVVLVVCVVVVNDDPVVSVVVSSVCSVVSVVVVVDDDDPPVPDDDDDVVVVVVVVVQVVDPDDPDDD

Solvent-accessible surface area (backbone atoms only — not comparable to full-atom values): 5874 Å² total; per-residue (Å²): 106,73,67,60,54,49,53,51,47,53,52,51,54,66,65,62,81,54,66,82,71,78,51,47,67,60,52,53,53,46,54,48,37,44,75,72,64,76,48,53,74,69,53,44,56,53,50,50,64,64,46,47,63,54,54,53,54,58,70,72,46,81,78,74,59,75,95,69,70,72,92,83,54,70,71,60,53,52,51,50,58,52,56,74,73,44,94,77,71,96,69,82,133

Sequence (93 aa):
GAAARFLAQEAGQRWTNLPGWTAILAVNILGAALRLGLIGHVDSQTILGRVHPVIEEVFATEPPPLDQIHAYAPAADIAMMRHETQESRLFYN

pLD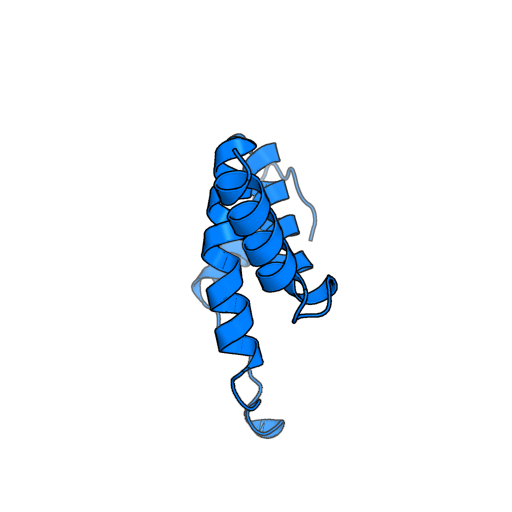DT: mean 82.92, std 13.09, range [51.91, 96.56]

Mean predicted aligned error: 8.41 Å